Protein AF-A0A0K2U6B5-F1 (afdb_monomer_lite)

Structure (mmCIF, N/CA/C/O backbone):
data_AF-A0A0K2U6B5-F1
#
_entry.id   AF-A0A0K2U6B5-F1
#
loop_
_atom_site.group_PDB
_atom_site.id
_atom_site.type_symbol
_atom_site.label_atom_id
_atom_site.label_alt_id
_atom_site.label_comp_id
_atom_site.label_asym_id
_atom_site.label_entity_id
_atom_site.label_seq_id
_atom_site.pdbx_PDB_ins_code
_atom_site.Cartn_x
_atom_site.Cartn_y
_atom_site.Cartn_z
_atom_site.occupancy
_atom_site.B_iso_or_equiv
_atom_site.auth_seq_id
_atom_site.auth_comp_id
_atom_site.auth_asym_id
_atom_site.auth_atom_id
_atom_site.pdbx_PDB_model_num
ATOM 1 N N . MET A 1 1 ? -5.606 -2.313 -18.942 1.00 89.50 1 MET A N 1
ATOM 2 C CA . MET A 1 1 ? -5.674 -2.862 -17.572 1.00 89.50 1 MET A CA 1
ATOM 3 C C . MET A 1 1 ? -4.256 -3.186 -17.139 1.00 89.50 1 MET A C 1
ATOM 5 O O . MET A 1 1 ? -3.460 -3.509 -18.017 1.00 89.50 1 MET A O 1
ATOM 9 N N . PHE A 1 2 ? -3.941 -3.019 -15.857 1.00 96.88 2 PHE A N 1
ATOM 10 C CA . PHE A 1 2 ? -2.624 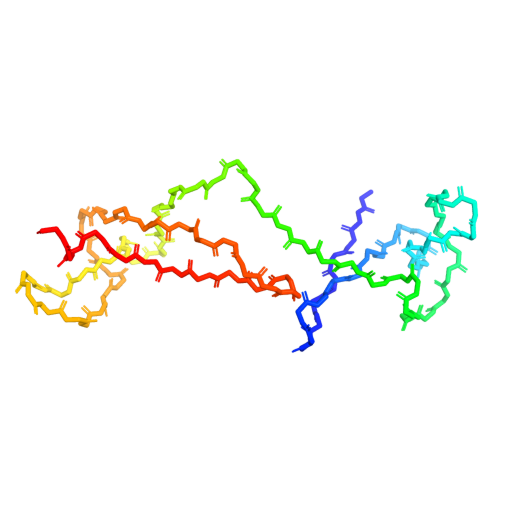-3.313 -15.296 1.00 96.88 2 PHE A CA 1
ATOM 11 C C . PHE A 1 2 ? -2.778 -4.348 -14.190 1.00 96.88 2 PHE A C 1
ATOM 13 O O . PHE A 1 2 ? -3.738 -4.254 -13.423 1.00 96.88 2 PHE A O 1
ATOM 20 N N . ASP A 1 3 ? -1.819 -5.259 -14.090 1.00 97.25 3 ASP A N 1
ATOM 21 C CA . ASP A 1 3 ? -1.659 -6.103 -12.912 1.00 97.25 3 ASP A CA 1
ATOM 22 C C . ASP A 1 3 ? -0.732 -5.394 -11.924 1.00 97.25 3 ASP A C 1
ATOM 24 O O . ASP A 1 3 ? 0.243 -4.748 -12.324 1.00 97.25 3 ASP A O 1
ATOM 28 N N . VAL A 1 4 ? -1.055 -5.488 -10.636 1.00 97.25 4 VAL A N 1
ATOM 29 C CA . VAL A 1 4 ? -0.238 -4.930 -9.555 1.00 97.25 4 VAL A CA 1
ATOM 30 C C . VAL A 1 4 ? 0.499 -6.067 -8.870 1.00 97.25 4 VAL A C 1
ATOM 32 O O . VAL A 1 4 ? -0.130 -6.992 -8.356 1.00 97.25 4 VAL A O 1
ATOM 35 N N . GLU A 1 5 ? 1.823 -5.969 -8.834 1.00 96.81 5 GLU A N 1
ATOM 36 C CA . GLU A 1 5 ? 2.692 -6.887 -8.106 1.00 96.81 5 GLU A CA 1
ATOM 37 C C . GLU A 1 5 ? 3.202 -6.213 -6.832 1.00 96.81 5 GLU A C 1
ATOM 39 O O . GLU A 1 5 ? 3.724 -5.099 -6.890 1.00 96.81 5 GLU A O 1
ATOM 44 N N . TRP A 1 6 ? 3.008 -6.870 -5.687 1.00 95.19 6 TRP A N 1
ATOM 45 C CA . TRP A 1 6 ? 3.396 -6.367 -4.369 1.00 95.19 6 TRP A CA 1
ATOM 46 C C . TRP A 1 6 ? 4.744 -6.943 -3.947 1.00 95.19 6 TRP A C 1
ATOM 48 O O . TRP A 1 6 ? 4.930 -8.159 -3.987 1.00 95.19 6 TRP A O 1
ATOM 58 N N . HIS A 1 7 ? 5.642 -6.082 -3.467 1.00 94.81 7 HIS A N 1
ATOM 59 C CA . HIS A 1 7 ? 6.993 -6.462 -3.053 1.00 94.81 7 HIS A CA 1
ATOM 60 C C . HIS A 1 7 ? 7.158 -6.445 -1.534 1.00 94.81 7 HIS A C 1
ATOM 62 O O . HIS A 1 7 ? 6.470 -5.723 -0.811 1.00 94.81 7 HIS A O 1
ATOM 68 N N . THR A 1 8 ? 8.123 -7.215 -1.028 1.00 92.19 8 THR A N 1
ATOM 69 C CA . THR A 1 8 ? 8.423 -7.289 0.415 1.00 92.19 8 THR A CA 1
ATOM 70 C C . THR A 1 8 ? 9.055 -6.012 0.974 1.00 92.19 8 THR A C 1
ATOM 72 O O . THR A 1 8 ? 9.100 -5.835 2.187 1.00 92.19 8 THR A O 1
ATOM 75 N N . ASP A 1 9 ? 9.563 -5.130 0.109 1.00 92.12 9 ASP A N 1
ATOM 76 C CA . ASP A 1 9 ? 10.212 -3.861 0.466 1.00 92.12 9 ASP A CA 1
ATOM 77 C C . ASP A 1 9 ? 9.237 -2.666 0.539 1.00 92.12 9 ASP A C 1
ATOM 79 O O . ASP A 1 9 ? 9.669 -1.527 0.724 1.00 92.12 9 ASP A O 1
ATOM 83 N N . GLY A 1 10 ? 7.929 -2.920 0.410 1.00 91.69 10 GLY A N 1
ATOM 84 C CA . GLY A 1 10 ? 6.879 -1.896 0.444 1.00 91.69 10 GLY A CA 1
ATOM 85 C C . GLY A 1 10 ? 6.632 -1.202 -0.898 1.00 91.69 10 GLY A C 1
ATOM 86 O O . GLY A 1 10 ? 5.762 -0.331 -0.988 1.00 91.69 10 GLY A O 1
ATOM 87 N N . THR A 1 11 ? 7.364 -1.579 -1.949 1.00 96.50 11 THR A N 1
ATOM 88 C CA . THR A 1 11 ? 7.096 -1.112 -3.311 1.00 96.50 11 THR A CA 1
ATOM 89 C C . THR A 1 11 ? 6.057 -1.983 -4.021 1.00 96.50 11 THR A C 1
ATOM 91 O O . THR A 1 11 ? 5.736 -3.097 -3.605 1.00 96.50 11 THR A O 1
ATOM 94 N N . ILE A 1 12 ? 5.521 -1.461 -5.120 1.00 97.44 12 ILE A N 1
ATOM 95 C CA . ILE A 1 12 ? 4.711 -2.196 -6.087 1.00 97.44 12 ILE A CA 1
ATOM 96 C C . ILE A 1 12 ? 5.262 -1.998 -7.497 1.00 97.44 12 ILE A C 1
ATOM 98 O O . ILE A 1 12 ? 5.933 -1.000 -7.774 1.00 97.44 12 ILE A O 1
ATOM 102 N N . SER A 1 13 ? 4.907 -2.900 -8.405 1.00 98.06 13 SER A N 1
ATOM 103 C CA . SER A 1 13 ? 5.143 -2.748 -9.842 1.00 98.06 13 SER A CA 1
ATOM 104 C C . SER A 1 13 ? 3.850 -2.917 -10.626 1.00 98.06 13 SER A C 1
ATOM 106 O O . SER A 1 13 ? 2.962 -3.673 -10.236 1.00 98.06 13 SER A O 1
ATOM 108 N N . PHE A 1 14 ? 3.746 -2.204 -11.747 1.00 98.12 14 PHE A N 1
ATOM 109 C CA . PHE A 1 14 ? 2.602 -2.297 -12.651 1.00 98.12 14 PHE A CA 1
ATOM 110 C C . PHE A 1 14 ? 3.004 -3.060 -13.905 1.00 98.12 14 PHE A C 1
ATOM 112 O O . PHE A 1 14 ? 3.862 -2.590 -14.656 1.00 98.12 14 PHE A O 1
ATOM 119 N N . LYS A 1 15 ? 2.360 -4.198 -14.165 1.00 97.94 15 LYS A N 1
ATOM 120 C CA . LYS A 1 15 ? 2.509 -4.940 -15.417 1.00 97.94 15 LYS A CA 1
ATOM 121 C C . LYS A 1 15 ? 1.401 -4.540 -16.378 1.00 97.94 15 LYS A C 1
ATOM 123 O O . LYS A 1 15 ? 0.219 -4.634 -16.057 1.00 97.94 15 LYS A O 1
ATOM 128 N N . ALA A 1 16 ? 1.775 -4.038 -17.546 1.00 97.62 16 ALA A N 1
ATOM 129 C CA . ALA A 1 16 ? 0.829 -3.666 -18.584 1.00 97.62 16 ALA A CA 1
ATOM 130 C C . ALA A 1 16 ? 0.364 -4.897 -19.376 1.00 97.62 16 ALA A C 1
ATOM 132 O O . ALA A 1 16 ? 0.982 -5.960 -19.363 1.00 97.62 16 ALA A O 1
ATOM 133 N N . ASN A 1 17 ? -0.716 -4.731 -20.138 1.00 97.00 17 ASN A N 1
ATOM 134 C CA . ASN A 1 17 ? -1.287 -5.784 -20.984 1.00 97.00 17 ASN A CA 1
ATOM 135 C C . ASN A 1 17 ? -0.346 -6.287 -22.096 1.00 97.00 17 ASN A C 1
ATOM 137 O O . ASN A 1 17 ? -0.593 -7.345 -22.664 1.00 97.00 17 ASN A O 1
ATOM 141 N N . ASN A 1 18 ? 0.716 -5.544 -22.415 1.00 96.19 18 ASN A N 1
ATOM 142 C CA . ASN A 1 18 ? 1.770 -5.976 -23.334 1.00 96.19 18 ASN A CA 1
ATOM 143 C C . ASN A 1 18 ? 2.810 -6.899 -22.664 1.00 96.19 18 ASN A C 1
ATOM 145 O O . ASN A 1 18 ? 3.819 -7.230 -23.284 1.00 96.19 18 ASN A O 1
ATOM 149 N N . GLY A 1 19 ? 2.591 -7.280 -21.402 1.00 96.44 19 GLY A N 1
ATOM 150 C CA . GLY A 1 19 ? 3.471 -8.147 -20.624 1.00 96.44 19 GLY A CA 1
ATOM 151 C C . GLY A 1 19 ? 4.686 -7.447 -20.014 1.00 96.44 19 GLY A C 1
ATOM 152 O O . GLY A 1 19 ? 5.432 -8.104 -19.296 1.00 96.44 19 GLY A O 1
ATOM 153 N N . LYS A 1 20 ? 4.879 -6.145 -20.262 1.00 97.56 20 LYS A N 1
ATOM 154 C CA . LYS A 1 20 ? 6.017 -5.359 -19.767 1.00 97.56 20 LYS A CA 1
ATOM 155 C C . LYS A 1 20 ? 5.653 -4.583 -18.502 1.00 97.56 20 LYS A C 1
ATOM 157 O O . LYS A 1 20 ? 4.503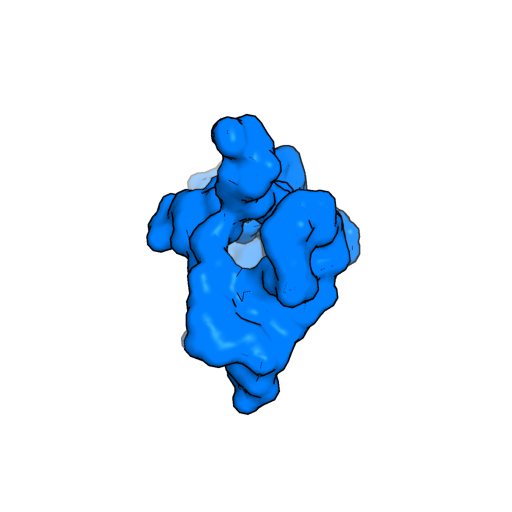 -4.177 -18.321 1.00 97.56 20 LYS A O 1
ATOM 162 N N . TYR A 1 21 ? 6.643 -4.305 -17.665 1.00 98.19 21 TYR A N 1
ATOM 163 C CA . TYR A 1 21 ? 6.500 -3.425 -16.511 1.00 98.19 21 TYR A CA 1
ATOM 164 C C . TYR A 1 21 ? 6.583 -1.952 -16.912 1.00 98.19 21 TYR A C 1
ATOM 166 O O . TYR A 1 21 ? 7.314 -1.568 -17.831 1.00 98.19 21 TYR A O 1
ATOM 174 N N . VAL A 1 22 ? 5.804 -1.122 -16.217 1.00 97.94 22 VAL A N 1
ATOM 175 C CA . VAL A 1 22 ? 5.811 0.334 -16.374 1.00 97.94 22 VAL A CA 1
ATOM 176 C C . VAL A 1 22 ? 7.007 0.905 -15.620 1.00 97.94 22 VAL A C 1
ATOM 178 O O . VAL A 1 22 ? 6.997 0.947 -14.393 1.00 97.94 22 VAL A O 1
ATOM 181 N N . GLY A 1 23 ? 8.017 1.375 -16.343 1.00 97.00 23 GLY A N 1
ATOM 182 C CA . GLY A 1 23 ? 9.186 2.053 -15.787 1.00 97.00 23 GLY A CA 1
ATOM 183 C C . GLY A 1 23 ? 9.137 3.573 -15.953 1.00 97.00 23 GLY A C 1
ATOM 184 O O . GLY A 1 23 ? 8.476 4.103 -16.852 1.00 97.00 23 GLY A O 1
ATOM 185 N N . ILE A 1 24 ? 9.891 4.276 -15.110 1.00 96.62 24 ILE A N 1
ATOM 186 C CA . ILE A 1 24 ? 10.157 5.712 -15.205 1.00 96.62 24 ILE A CA 1
ATOM 187 C C . ILE A 1 24 ? 11.423 5.922 -16.048 1.00 96.62 24 ILE A C 1
ATOM 189 O O . ILE A 1 24 ? 12.506 5.419 -15.734 1.00 96.62 24 ILE A O 1
ATOM 193 N N . LYS A 1 25 ? 11.315 6.694 -17.134 1.00 94.81 25 LYS A N 1
ATOM 194 C CA . LYS A 1 25 ? 12.481 7.165 -17.901 1.00 94.81 25 LYS A CA 1
ATOM 195 C C . LYS A 1 25 ? 13.174 8.309 -17.161 1.00 94.81 25 LYS A C 1
ATOM 197 O O . LYS A 1 25 ? 12.544 9.027 -16.396 1.00 94.81 25 LYS A O 1
ATOM 202 N N . LYS A 1 26 ? 14.443 8.593 -17.485 1.00 94.44 26 LYS A N 1
ATOM 203 C CA . LYS A 1 26 ? 15.171 9.767 -16.943 1.00 94.44 26 LYS A CA 1
ATOM 204 C C . LYS A 1 26 ? 14.435 11.101 -17.151 1.00 94.44 26 LYS A C 1
ATOM 206 O O . LYS A 1 26 ? 14.636 12.036 -16.392 1.00 94.44 26 LYS A O 1
ATOM 211 N N . SER A 1 27 ? 13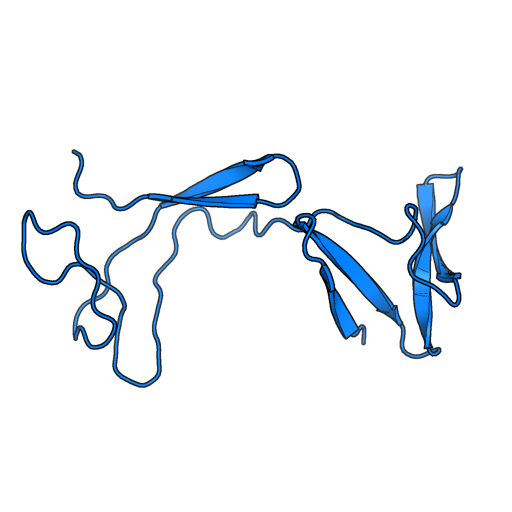.571 11.177 -18.164 1.00 95.50 27 SER A N 1
ATOM 212 C CA . SER A 1 27 ? 12.701 12.323 -18.447 1.00 95.50 27 SER A CA 1
ATOM 213 C C . SER A 1 27 ? 11.440 12.404 -17.571 1.00 95.50 27 SER A C 1
ATOM 215 O O . SER A 1 27 ? 10.593 13.253 -17.830 1.00 95.50 27 SER A O 1
ATOM 217 N N . GLY A 1 28 ? 11.237 11.487 -16.623 1.00 95.62 28 GLY A N 1
ATOM 218 C CA . GLY A 1 28 ? 10.033 11.386 -15.788 1.00 95.62 28 GLY A CA 1
ATOM 219 C C . GLY A 1 28 ? 8.823 10.734 -16.467 1.00 95.62 28 GLY A C 1
ATOM 220 O O . GLY A 1 28 ? 7.804 10.510 -15.822 1.00 95.62 28 GLY A O 1
ATOM 221 N N . HIS A 1 29 ? 8.912 10.403 -17.757 1.00 97.00 29 HIS A N 1
ATOM 222 C CA . HIS A 1 29 ? 7.817 9.755 -18.478 1.00 97.00 29 HIS A CA 1
ATOM 223 C C . HIS A 1 29 ? 7.676 8.289 -18.061 1.00 97.00 29 HIS A C 1
ATOM 225 O O . HIS A 1 29 ? 8.679 7.584 -17.924 1.00 97.00 29 HIS A O 1
ATOM 231 N N . LEU A 1 30 ? 6.432 7.828 -17.950 1.00 97.25 30 LEU A N 1
ATOM 232 C CA . LEU A 1 30 ? 6.104 6.427 -17.707 1.00 97.25 30 LEU A CA 1
ATOM 233 C C . LEU A 1 30 ? 6.027 5.664 -19.027 1.00 97.25 30 LEU A C 1
ATOM 235 O O . LEU A 1 30 ? 5.441 6.149 -19.999 1.00 97.25 30 LEU A O 1
ATOM 239 N N . PHE A 1 31 ? 6.615 4.473 -19.077 1.00 96.50 31 PHE A N 1
ATOM 240 C CA . PHE A 1 31 ? 6.605 3.655 -20.284 1.00 96.50 31 PHE A CA 1
ATOM 241 C C . PHE A 1 31 ? 6.641 2.161 -19.955 1.00 96.50 31 PHE A C 1
ATOM 243 O O . PHE A 1 31 ? 7.405 1.732 -19.100 1.00 96.50 31 PHE A O 1
ATOM 250 N N . ALA A 1 32 ? 5.814 1.367 -20.636 1.00 97.06 32 ALA A N 1
ATOM 251 C CA . ALA A 1 32 ? 5.707 -0.076 -20.418 1.00 97.06 32 ALA A CA 1
ATOM 252 C C . ALA A 1 32 ? 6.644 -0.849 -21.356 1.00 97.06 32 ALA A C 1
ATOM 254 O O . ALA A 1 32 ? 6.206 -1.366 -22.387 1.00 97.06 32 ALA A O 1
ATOM 255 N N . ASN A 1 33 ? 7.938 -0.878 -21.038 1.00 94.88 33 ASN A N 1
ATOM 256 C CA . ASN A 1 33 ? 8.962 -1.506 -21.880 1.00 94.88 33 ASN A CA 1
ATOM 257 C C . ASN A 1 33 ? 9.963 -2.397 -21.144 1.00 94.88 33 ASN A C 1
ATOM 259 O O . ASN A 1 33 ? 10.813 -2.973 -21.819 1.00 94.88 33 ASN A O 1
ATOM 263 N N . THR A 1 34 ? 9.887 -2.510 -19.820 1.00 92.50 34 THR A N 1
ATOM 264 C CA . THR A 1 34 ? 10.823 -3.341 -19.055 1.00 92.50 34 THR A CA 1
ATOM 265 C C . THR A 1 34 ? 10.306 -4.777 -18.982 1.00 92.50 34 THR A C 1
ATOM 267 O O . THR A 1 34 ? 9.126 -5.000 -18.722 1.00 92.50 34 THR A O 1
ATOM 270 N N . ASP A 1 35 ? 11.168 -5.756 -19.242 1.00 93.56 35 ASP A N 1
ATOM 271 C CA . ASP A 1 35 ? 10.831 -7.183 -19.134 1.00 93.56 35 ASP A CA 1
ATOM 272 C C . ASP A 1 35 ? 10.873 -7.699 -17.692 1.00 93.56 35 ASP A C 1
ATOM 274 O O . ASP A 1 35 ? 10.135 -8.613 -17.329 1.00 93.56 35 ASP A O 1
ATOM 278 N N . GLU A 1 36 ? 11.700 -7.069 -16.864 1.00 94.19 36 GLU A N 1
ATOM 279 C CA . GLU A 1 36 ? 11.929 -7.428 -15.470 1.00 94.19 36 GLU A CA 1
ATOM 280 C C . GLU A 1 36 ? 11.565 -6.270 -14.532 1.00 94.19 36 GLU A C 1
ATOM 282 O O . GLU A 1 36 ? 11.326 -5.135 -14.954 1.00 94.19 36 GLU A O 1
ATOM 287 N N . ILE A 1 37 ? 11.497 -6.560 -13.234 1.00 95.19 37 ILE A N 1
ATOM 288 C CA . ILE A 1 37 ? 11.209 -5.557 -12.209 1.00 95.19 37 ILE A CA 1
ATOM 289 C C . ILE A 1 37 ? 12.521 -4.904 -11.791 1.00 95.19 37 ILE A C 1
ATOM 291 O O . ILE A 1 37 ? 13.214 -5.348 -10.878 1.00 95.19 37 ILE A O 1
ATOM 295 N N . GLU A 1 38 ? 12.859 -3.836 -12.501 1.00 92.69 38 GLU A N 1
ATOM 296 C CA . GLU A 1 38 ? 13.983 -2.963 -12.182 1.00 92.69 38 GLU A CA 1
ATOM 297 C C . GLU A 1 38 ? 13.576 -1.867 -11.184 1.00 92.69 38 GLU A C 1
ATOM 299 O O . GLU A 1 38 ? 12.395 -1.571 -10.992 1.00 92.69 38 GLU A O 1
ATOM 304 N N . GLU A 1 39 ? 14.562 -1.204 -10.576 1.00 95.19 39 GLU A N 1
ATOM 305 C CA . GLU A 1 39 ? 14.333 -0.137 -9.588 1.00 95.19 39 GLU A CA 1
ATOM 306 C C . GLU A 1 39 ? 13.478 1.015 -10.144 1.00 95.19 39 GLU A C 1
ATOM 308 O O . GLU A 1 39 ? 12.631 1.570 -9.452 1.00 95.19 39 GLU A O 1
ATOM 313 N N . ASN A 1 40 ? 13.634 1.351 -11.428 1.00 95.56 40 ASN A N 1
ATOM 314 C CA . ASN A 1 40 ? 12.834 2.394 -12.076 1.00 95.56 40 ASN A CA 1
ATOM 315 C C . ASN A 1 40 ? 11.383 1.970 -12.370 1.00 95.56 40 ASN A C 1
ATOM 317 O O . ASN A 1 40 ? 10.600 2.803 -12.824 1.00 95.56 40 ASN A O 1
ATOM 321 N N . ALA A 1 41 ? 11.034 0.700 -12.155 1.00 97.12 41 ALA A N 1
ATOM 322 C CA . ALA A 1 41 ? 9.690 0.142 -12.287 1.00 97.12 41 ALA A CA 1
ATOM 323 C C . ALA A 1 41 ? 9.070 -0.221 -10.923 1.00 97.12 41 ALA A C 1
ATOM 325 O O . ALA A 1 41 ? 8.025 -0.882 -10.865 1.00 97.12 41 ALA A O 1
ATOM 326 N N . LYS A 1 42 ? 9.695 0.222 -9.826 1.00 97.31 42 LYS A N 1
ATOM 327 C CA . LYS A 1 42 ? 9.173 0.131 -8.464 1.00 97.31 42 LYS A CA 1
ATOM 328 C C . LYS A 1 42 ? 8.583 1.463 -8.015 1.00 97.31 42 LYS A C 1
ATOM 330 O O . LYS A 1 42 ? 9.146 2.531 -8.246 1.00 97.31 42 LYS A O 1
ATOM 335 N N . TYR A 1 43 ? 7.443 1.394 -7.338 1.00 97.25 43 TYR A N 1
ATOM 336 C CA . TYR A 1 43 ? 6.688 2.559 -6.882 1.00 97.25 43 TYR A CA 1
ATOM 337 C C . TYR A 1 43 ? 6.236 2.378 -5.440 1.00 97.25 43 TYR A C 1
ATOM 339 O O . TYR A 1 43 ? 5.855 1.284 -5.043 1.00 97.25 43 TYR A O 1
ATOM 347 N N . PHE A 1 44 ? 6.176 3.462 -4.670 1.00 96.81 44 PHE A N 1
ATOM 348 C CA . PHE A 1 44 ? 5.445 3.454 -3.404 1.00 96.81 44 PHE A CA 1
ATOM 349 C C . PHE A 1 44 ? 3.985 3.831 -3.641 1.00 96.81 44 PHE A C 1
ATOM 351 O O . PHE A 1 44 ? 3.692 4.866 -4.243 1.00 96.81 44 PHE A O 1
ATOM 358 N N . PHE A 1 45 ? 3.073 3.004 -3.139 1.00 94.25 45 PHE A N 1
ATOM 359 C CA . PHE A 1 45 ? 1.636 3.213 -3.268 1.00 94.25 45 PHE A CA 1
ATOM 360 C C . PHE A 1 45 ? 1.037 3.755 -1.970 1.00 94.25 45 PHE A C 1
ATOM 362 O O . PHE A 1 45 ? 1.310 3.237 -0.892 1.00 94.25 45 PHE A O 1
ATOM 369 N N . TYR A 1 46 ? 0.186 4.780 -2.076 1.00 93.50 46 TYR A N 1
ATOM 370 C CA . TYR A 1 46 ? -0.528 5.348 -0.932 1.00 93.50 46 TYR A CA 1
ATOM 371 C C . TYR A 1 46 ? -1.990 5.621 -1.276 1.00 93.50 46 TYR A C 1
ATOM 373 O O . TYR A 1 46 ? -2.299 6.285 -2.267 1.00 93.50 46 TYR A O 1
ATOM 381 N N . LEU A 1 47 ? -2.893 5.178 -0.403 1.00 92.56 47 LEU A N 1
ATOM 382 C CA . LEU A 1 47 ? -4.322 5.457 -0.509 1.00 92.56 47 LEU A CA 1
ATOM 383 C C . LEU A 1 47 ? -4.669 6.770 0.207 1.00 92.56 47 LEU A C 1
ATOM 385 O O . LEU A 1 47 ? -5.022 6.787 1.381 1.00 92.56 47 LEU A O 1
ATOM 389 N N . VAL A 1 48 ? -4.556 7.892 -0.504 1.00 93.25 48 VAL A N 1
ATOM 390 C CA . VAL A 1 48 ? -4.674 9.239 0.095 1.00 93.25 48 VAL A CA 1
ATOM 391 C C . VAL A 1 48 ? -6.106 9.656 0.440 1.00 93.25 48 VAL A C 1
ATOM 393 O O . VAL A 1 48 ? -6.325 10.491 1.310 1.00 93.25 48 VAL A O 1
ATOM 396 N N . ASN A 1 49 ? -7.102 9.072 -0.222 1.00 94.81 49 ASN A N 1
ATOM 397 C CA . ASN A 1 49 ? -8.518 9.404 -0.048 1.00 94.81 49 ASN A CA 1
ATOM 398 C C . ASN A 1 49 ? -9.219 8.520 1.002 1.00 94.81 49 ASN A C 1
ATOM 400 O O . ASN A 1 49 ? -10.447 8.384 0.979 1.00 94.81 49 ASN A O 1
ATOM 404 N N . ARG A 1 50 ? -8.450 7.881 1.890 1.00 94.62 50 ARG A N 1
ATOM 405 C CA . ARG A 1 50 ? -8.944 7.087 3.024 1.00 94.62 50 ARG A CA 1
ATOM 406 C C . ARG A 1 50 ? -8.144 7.381 4.301 1.00 94.62 50 ARG A C 1
ATOM 408 O O . ARG A 1 50 ? -7.495 6.483 4.825 1.00 94.62 50 ARG A O 1
ATOM 415 N N . PRO A 1 51 ? -8.201 8.618 4.830 1.00 94.25 51 PRO A N 1
ATOM 416 C CA . PRO A 1 51 ? -7.579 8.942 6.120 1.00 94.25 51 PRO A CA 1
ATOM 417 C C . PRO A 1 51 ? -8.240 8.201 7.297 1.00 94.25 51 PRO A C 1
ATOM 419 O O . PRO A 1 51 ? -7.642 8.057 8.360 1.00 94.25 51 PRO A O 1
ATOM 422 N N . ILE A 1 52 ? -9.473 7.722 7.100 1.00 94.94 52 ILE A N 1
ATOM 423 C CA . ILE A 1 52 ? -10.214 6.874 8.031 1.00 94.94 52 ILE A CA 1
ATOM 424 C C . ILE A 1 52 ? -10.734 5.660 7.253 1.00 94.94 52 ILE A C 1
ATO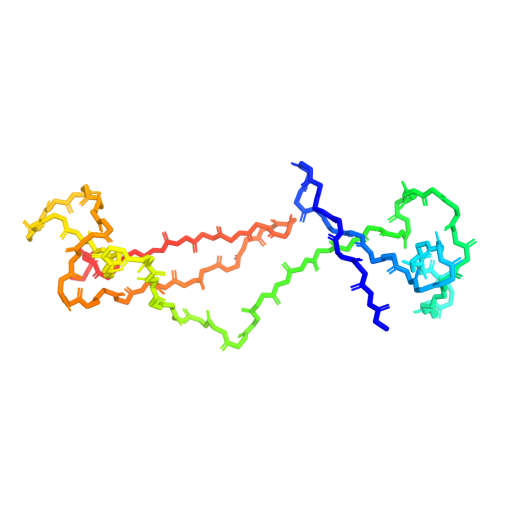M 426 O O . ILE A 1 52 ? -11.294 5.810 6.162 1.00 94.94 52 ILE A O 1
ATOM 430 N N . LEU A 1 53 ? -10.551 4.466 7.812 1.00 95.19 53 LEU A N 1
ATOM 431 C CA . LEU A 1 53 ? -11.038 3.200 7.276 1.00 95.19 53 LEU A CA 1
ATOM 432 C C . LEU A 1 53 ? -12.042 2.544 8.218 1.00 95.19 53 LEU A C 1
ATOM 434 O O . LEU A 1 53 ? -11.933 2.621 9.437 1.00 95.19 53 LEU A O 1
ATOM 438 N N . VAL A 1 54 ? -12.979 1.826 7.610 1.00 95.69 54 VAL A N 1
ATOM 439 C CA . VAL A 1 54 ? -13.766 0.776 8.252 1.00 95.69 54 VAL A CA 1
ATOM 440 C C . VAL A 1 54 ? -13.405 -0.521 7.541 1.00 95.69 54 VAL A C 1
ATOM 442 O O . VAL A 1 54 ? -13.489 -0.594 6.314 1.00 95.69 54 VAL A O 1
ATOM 445 N N . LEU A 1 55 ? -12.983 -1.532 8.298 1.00 96.19 55 LEU A N 1
ATOM 446 C CA . LEU A 1 55 ? -12.623 -2.839 7.754 1.00 96.19 55 LEU A CA 1
ATOM 447 C C . LEU A 1 55 ? -13.765 -3.829 7.993 1.00 96.19 55 LEU A C 1
ATOM 449 O O . LEU A 1 55 ? -14.309 -3.919 9.095 1.00 96.19 55 LEU A O 1
ATOM 453 N N . LYS A 1 56 ? -14.118 -4.584 6.953 1.00 97.00 56 LYS A N 1
ATOM 454 C CA . LYS A 1 56 ? -15.161 -5.610 6.979 1.00 97.00 56 LYS A CA 1
ATOM 455 C C . LYS A 1 56 ? -14.656 -6.849 6.247 1.00 97.00 56 LYS A C 1
ATOM 457 O O . LYS A 1 56 ? -14.113 -6.724 5.152 1.00 97.00 56 LYS A O 1
ATOM 462 N N . CYS A 1 57 ? -14.854 -8.022 6.835 1.00 96.44 57 CYS A N 1
ATOM 463 C CA . CYS A 1 57 ? -14.697 -9.303 6.157 1.00 96.44 57 CYS A CA 1
ATOM 464 C C . CYS A 1 57 ? -16.064 -9.985 6.001 1.00 96.44 57 CYS A C 1
ATOM 466 O O . CYS A 1 57 ? -17.114 -9.405 6.287 1.00 96.44 57 CYS A O 1
ATOM 468 N N . GLU A 1 58 ? -16.064 -11.226 5.527 1.00 98.06 58 GLU A N 1
ATOM 469 C CA . GLU A 1 58 ? -17.288 -12.006 5.336 1.00 98.06 58 GLU A CA 1
ATOM 470 C C . GLU A 1 58 ? -18.055 -12.246 6.653 1.00 98.06 58 GLU A C 1
ATOM 472 O O . GLU A 1 58 ? -19.281 -12.307 6.646 1.00 98.06 58 GLU A O 1
ATOM 477 N N . GLN A 1 59 ? -17.360 -12.303 7.794 1.00 97.75 59 GLN A N 1
ATOM 478 C CA . GLN A 1 59 ? -17.948 -12.596 9.107 1.00 97.75 59 GLN A CA 1
ATOM 479 C C . GLN A 1 59 ? -18.452 -11.352 9.859 1.00 97.75 59 GLN A C 1
ATOM 481 O O . GLN A 1 59 ? -19.105 -11.496 10.892 1.00 97.75 59 GLN A O 1
ATOM 486 N N . GLY A 1 60 ? -18.167 -10.140 9.374 1.00 97.69 60 GLY A N 1
ATOM 487 C CA . GLY A 1 60 ? -18.566 -8.896 10.030 1.00 97.69 60 GLY A CA 1
ATOM 488 C C . GLY A 1 60 ? -17.508 -7.801 9.950 1.00 97.69 60 GLY A C 1
ATOM 489 O O . GLY A 1 60 ? -16.613 -7.822 9.103 1.00 97.69 60 GLY A O 1
ATOM 490 N N . PHE A 1 61 ? -17.644 -6.799 10.815 1.00 97.88 61 PHE A N 1
ATOM 491 C CA . PHE A 1 61 ? -16.683 -5.709 10.927 1.00 97.88 61 PHE A CA 1
ATOM 492 C C . PHE A 1 61 ? -15.503 -6.078 11.825 1.00 97.88 61 PHE A C 1
ATOM 494 O O . PHE A 1 61 ? -15.623 -6.894 12.744 1.00 97.88 61 PHE A O 1
ATOM 501 N N . VAL A 1 62 ? -14.369 -5.428 11.568 1.00 96.06 62 VAL A N 1
ATOM 502 C CA . VAL A 1 62 ? -13.206 -5.448 12.456 1.00 96.06 62 VAL A CA 1
ATOM 503 C C . VAL A 1 62 ? -13.387 -4.394 13.542 1.00 96.06 62 VAL A C 1
ATOM 505 O O . VAL A 1 62 ? -13.676 -3.236 13.245 1.00 96.06 62 VAL A O 1
ATOM 508 N N . GLY A 1 63 ? -13.189 -4.790 14.795 1.00 94.12 63 GLY A N 1
ATOM 509 C CA . GLY A 1 63 ? -13.250 -3.888 15.940 1.00 94.12 63 GLY A CA 1
ATOM 510 C C . GLY A 1 63 ? -12.675 -4.511 17.205 1.00 94.12 63 GLY A C 1
ATOM 511 O O . GLY A 1 63 ? -12.289 -5.681 17.217 1.00 94.12 63 GLY A O 1
ATOM 512 N N . TYR A 1 64 ? -12.604 -3.732 18.283 1.00 92.12 64 TYR A N 1
ATOM 513 C CA . TYR A 1 64 ? -12.117 -4.231 19.567 1.00 92.12 64 TYR A CA 1
ATOM 514 C C . TYR A 1 64 ? -13.076 -5.270 20.163 1.00 92.12 64 TYR A C 1
ATOM 516 O O . TYR A 1 64 ? -14.302 -5.161 20.055 1.00 92.12 64 TYR A O 1
ATOM 524 N N . LYS A 1 65 ? -12.515 -6.288 20.826 1.00 91.88 65 LYS A N 1
ATOM 525 C CA . LYS A 1 65 ? -13.292 -7.341 21.496 1.00 91.88 65 LYS A CA 1
ATOM 526 C C . LYS A 1 65 ? -14.293 -6.741 22.488 1.00 91.88 65 LYS A C 1
ATOM 528 O O . LYS A 1 65 ? -15.480 -7.069 22.456 1.00 91.88 65 LYS A O 1
ATOM 533 N N . SER A 1 66 ? -13.801 -5.847 23.342 1.00 88.44 66 SER A N 1
ATOM 534 C CA . SER A 1 66 ? -14.551 -5.125 24.370 1.00 88.44 66 SER A CA 1
ATOM 535 C C . SER A 1 66 ? -13.886 -3.780 24.663 1.00 88.44 66 SER A C 1
ATOM 537 O O . SER A 1 66 ? -12.711 -3.589 24.346 1.00 88.44 66 SER A O 1
ATOM 539 N N . THR A 1 67 ? -14.605 -2.873 25.327 1.00 85.56 67 THR A N 1
ATOM 540 C CA . THR A 1 67 ? -14.056 -1.599 25.814 1.00 85.56 67 THR A CA 1
ATOM 541 C C . THR A 1 67 ? -12.780 -1.828 26.629 1.00 85.56 67 THR A C 1
ATOM 543 O O . THR A 1 67 ? -12.742 -2.709 27.488 1.00 85.56 67 THR A O 1
ATOM 546 N N . GLY A 1 68 ? -11.724 -1.067 26.330 1.00 83.69 68 GLY A N 1
ATOM 547 C CA . GLY A 1 68 ? -10.416 -1.174 26.990 1.00 83.69 68 GLY A CA 1
ATOM 548 C C . GLY A 1 68 ? -9.557 -2.372 26.563 1.00 83.69 68 GLY A C 1
ATOM 549 O O . GLY A 1 68 ? -8.429 -2.506 27.030 1.00 83.69 68 GLY A O 1
ATOM 550 N N . SER A 1 69 ? -10.044 -3.247 25.675 1.00 88.62 69 SER A N 1
ATOM 551 C CA . SER A 1 69 ? -9.231 -4.329 25.115 1.00 88.62 69 SER A CA 1
ATOM 552 C C . SER A 1 69 ? -8.429 -3.838 23.916 1.00 88.62 69 SER A C 1
ATOM 554 O O . SER A 1 69 ? -8.972 -3.183 23.037 1.00 88.62 69 SER A O 1
ATOM 556 N N . THR A 1 70 ? -7.164 -4.239 23.816 1.00 89.00 70 THR A N 1
ATOM 557 C CA . THR A 1 70 ? -6.346 -4.050 22.606 1.00 89.00 70 THR A CA 1
ATOM 558 C C . THR A 1 70 ? -6.527 -5.177 21.585 1.00 89.00 70 THR A C 1
ATOM 560 O O . THR A 1 70 ? -5.965 -5.123 20.493 1.00 89.00 70 THR A O 1
ATOM 563 N N . LYS A 1 71 ? -7.311 -6.213 21.918 1.00 92.69 71 LYS A N 1
ATOM 564 C CA . LYS A 1 71 ? -7.566 -7.350 21.031 1.00 92.69 71 LYS A CA 1
ATOM 565 C C . LYS A 1 71 ? -8.625 -6.985 19.990 1.00 92.69 71 LYS A C 1
ATOM 567 O O . LYS A 1 71 ? -9.721 -6.565 20.358 1.00 92.69 71 LYS A O 1
ATOM 572 N N . LEU A 1 72 ? -8.317 -7.223 18.716 1.00 93.31 72 LEU A N 1
ATOM 573 C CA . LEU A 1 72 ? -9.256 -7.086 17.602 1.00 93.31 72 LEU A CA 1
ATOM 574 C C . LEU A 1 72 ? -9.979 -8.408 17.305 1.00 93.31 72 LEU A C 1
ATOM 576 O O . LEU A 1 72 ? -9.401 -9.491 17.416 1.00 93.31 72 LEU A O 1
ATOM 580 N N . GLU A 1 73 ? -11.237 -8.299 16.897 1.00 95.88 73 GLU A N 1
ATOM 581 C CA . GLU A 1 73 ? -12.086 -9.371 16.374 1.00 95.88 73 GLU A CA 1
ATOM 582 C C . GLU A 1 73 ? -12.698 -8.912 15.039 1.00 95.88 73 GLU A C 1
ATOM 584 O O . GLU A 1 73 ? -12.895 -7.716 14.835 1.00 95.88 73 GLU A O 1
ATOM 589 N N . CYS A 1 74 ? -12.985 -9.840 14.120 1.00 97.12 74 CYS A N 1
ATOM 590 C CA . CYS A 1 74 ? -13.472 -9.545 12.760 1.00 97.12 74 CYS A CA 1
ATOM 591 C C . CYS A 1 74 ? -14.920 -9.994 12.494 1.00 97.12 74 CYS A C 1
ATOM 593 O O . CYS A 1 74 ? -15.367 -10.048 11.354 1.00 97.12 74 CYS A O 1
ATOM 595 N N . ASN A 1 75 ? -15.666 -10.319 13.545 1.00 97.50 75 ASN A N 1
ATOM 596 C CA . ASN A 1 75 ? -17.055 -10.775 13.484 1.00 97.50 75 ASN A CA 1
ATOM 597 C C . ASN A 1 75 ? -18.010 -9.829 14.232 1.00 97.50 75 ASN A C 1
ATOM 599 O O . ASN A 1 75 ? -19.033 -10.252 14.773 1.00 97.50 75 ASN A O 1
ATOM 603 N N . LYS A 1 76 ? -17.657 -8.541 14.326 1.00 96.50 76 LYS A N 1
ATOM 604 C CA . LYS A 1 76 ? -18.454 -7.546 15.051 1.00 96.50 76 LYS A CA 1
ATOM 605 C C . LYS A 1 76 ? -19.652 -7.106 14.207 1.00 96.50 76 LYS A C 1
ATOM 607 O O . LYS A 1 76 ? -19.543 -6.937 12.993 1.00 96.50 76 LYS A O 1
ATOM 612 N N . ALA A 1 77 ? -20.787 -6.869 14.866 1.00 96.06 77 ALA A N 1
ATOM 613 C CA . ALA A 1 77 ? -21.977 -6.305 14.225 1.00 96.06 77 ALA A CA 1
ATOM 614 C C . ALA A 1 77 ? -21.833 -4.800 13.924 1.00 96.06 77 ALA A C 1
ATOM 616 O O . ALA A 1 77 ? -22.347 -4.325 12.916 1.00 96.06 77 ALA A O 1
ATOM 617 N N . ASN A 1 78 ? -21.106 -4.071 14.778 1.00 93.75 78 ASN A N 1
ATOM 618 C CA . ASN A 1 78 ? -20.810 -2.647 14.613 1.00 93.75 78 ASN A CA 1
ATOM 619 C C . ASN A 1 78 ? -19.369 -2.457 14.138 1.00 93.75 78 ASN A C 1
ATOM 621 O O . ASN A 1 78 ? -18.490 -3.237 14.511 1.00 93.75 78 ASN A O 1
ATOM 625 N N . TYR A 1 79 ? -19.137 -1.417 13.340 1.00 92.44 79 TYR A N 1
ATOM 626 C CA . TYR A 1 79 ? -17.804 -1.058 12.875 1.00 92.44 79 TYR A CA 1
ATOM 627 C C . TYR A 1 79 ? -17.048 -0.198 13.883 1.00 92.44 79 TYR A C 1
ATOM 629 O O . TYR A 1 79 ? -17.642 0.593 14.610 1.00 92.44 79 TYR A O 1
ATOM 637 N N . GLU A 1 80 ? -15.724 -0.300 13.834 1.00 91.25 80 GLU A N 1
ATOM 638 C CA . GLU A 1 80 ? -14.811 0.684 14.405 1.00 91.25 80 GLU A CA 1
ATOM 639 C C . GLU A 1 80 ? -14.164 1.492 13.281 1.00 91.25 80 GLU A C 1
ATOM 641 O O . GLU A 1 80 ? -13.914 0.985 12.182 1.00 91.25 80 GLU A O 1
ATOM 646 N N . THR A 1 81 ? -13.881 2.762 13.555 1.00 92.81 81 THR A N 1
ATOM 647 C CA . THR A 1 81 ? -13.122 3.615 12.639 1.00 92.81 81 THR A CA 1
ATOM 648 C C . THR A 1 81 ? -11.639 3.553 12.973 1.00 92.81 81 THR A C 1
ATOM 650 O O . THR A 1 81 ? -11.236 3.758 14.118 1.00 92.81 81 THR A O 1
ATOM 653 N N . ILE A 1 82 ? -10.826 3.311 11.954 1.00 93.81 82 ILE A N 1
ATOM 654 C CA . ILE A 1 82 ? -9.373 3.200 12.045 1.00 93.81 82 ILE A CA 1
ATOM 655 C C . ILE A 1 82 ? -8.764 4.407 11.345 1.00 93.81 82 ILE A C 1
ATOM 657 O O . ILE A 1 82 ? -9.038 4.641 10.170 1.00 93.81 82 ILE A O 1
ATOM 661 N N . VAL A 1 83 ? -7.927 5.162 12.049 1.00 94.62 83 VAL A N 1
ATOM 662 C CA . VAL A 1 83 ? -7.136 6.237 11.446 1.00 94.62 83 VAL A CA 1
ATOM 663 C C . VAL A 1 83 ? -5.968 5.618 10.689 1.00 94.62 83 VAL A C 1
ATOM 665 O O . VAL A 1 83 ? -5.285 4.723 11.194 1.00 94.62 83 VAL A O 1
ATOM 668 N N . VAL A 1 84 ? -5.756 6.095 9.467 1.00 95.12 84 VAL A N 1
ATOM 669 C CA . VAL A 1 84 ? -4.698 5.639 8.570 1.00 95.12 84 VAL A CA 1
ATOM 670 C C . VAL A 1 84 ? -3.607 6.695 8.515 1.00 95.12 84 VAL A C 1
ATOM 672 O O . VAL A 1 84 ? -3.819 7.794 8.002 1.00 95.12 84 VAL A O 1
ATOM 675 N N . GLU A 1 85 ? -2.428 6.354 9.020 1.00 94.19 85 GLU A N 1
ATOM 676 C CA . GLU A 1 85 ? -1.265 7.238 9.020 1.00 94.19 85 GLU A CA 1
ATOM 677 C C . GLU A 1 85 ? -0.244 6.748 7.987 1.00 94.19 85 GLU A C 1
ATOM 679 O O . GLU A 1 85 ? 0.185 5.591 7.996 1.00 94.19 85 GLU A O 1
ATOM 684 N N . ARG A 1 86 ? 0.143 7.634 7.064 1.00 92.69 86 ARG A N 1
ATOM 685 C CA . ARG A 1 86 ? 1.202 7.355 6.090 1.00 92.69 86 ARG A CA 1
ATOM 686 C C . ARG A 1 86 ? 2.553 7.259 6.803 1.00 92.69 86 ARG A C 1
ATOM 688 O O . ARG A 1 86 ? 2.889 8.132 7.597 1.00 92.69 86 ARG A O 1
ATOM 695 N N . SER A 1 87 ? 3.336 6.247 6.447 1.00 92.00 87 SER A N 1
ATOM 696 C CA . SER A 1 87 ? 4.716 6.065 6.893 1.00 92.00 87 SER A CA 1
ATOM 697 C C . SER A 1 87 ? 5.680 6.145 5.700 1.00 92.00 87 SER A C 1
ATOM 699 O O . SER A 1 87 ? 5.299 6.490 4.573 1.00 92.00 87 SER A O 1
ATOM 701 N N . GLU A 1 88 ? 6.956 5.886 5.957 1.00 93.31 88 GLU A N 1
ATOM 702 C CA . GLU A 1 88 ? 7.994 5.824 4.936 1.00 93.31 88 GLU A CA 1
ATOM 703 C C . GLU A 1 88 ? 7.840 4.581 4.049 1.00 93.31 88 GLU A C 1
ATOM 705 O O . GLU A 1 88 ? 7.244 3.577 4.435 1.00 93.31 88 GLU A O 1
ATOM 710 N N . LYS A 1 89 ? 8.416 4.641 2.843 1.00 92.88 89 LYS A N 1
ATOM 711 C CA . LYS A 1 89 ? 8.571 3.491 1.935 1.00 92.88 89 LYS A CA 1
ATOM 712 C C . LYS A 1 89 ? 7.287 2.686 1.662 1.00 92.88 89 LYS A C 1
ATOM 714 O O . LYS A 1 89 ? 7.304 1.463 1.637 1.00 92.88 89 LYS A O 1
ATOM 719 N N . GLY A 1 90 ? 6.164 3.369 1.446 1.00 89.81 90 GLY A N 1
ATOM 720 C CA . GLY A 1 90 ? 4.891 2.727 1.089 1.00 89.81 90 GLY A CA 1
ATOM 721 C C . GLY A 1 90 ? 4.161 2.096 2.275 1.00 89.81 90 GLY A C 1
ATOM 722 O O . GLY A 1 90 ? 3.064 1.572 2.104 1.00 89.81 90 GLY A O 1
ATOM 723 N N . LEU A 1 91 ? 4.734 2.168 3.481 1.00 91.81 91 LEU A N 1
ATOM 724 C CA . LEU A 1 91 ? 4.119 1.631 4.686 1.00 91.81 91 LEU A CA 1
ATOM 725 C C . LEU A 1 91 ? 2.993 2.534 5.194 1.00 91.81 91 LEU A C 1
ATOM 727 O O . LEU A 1 91 ? 2.958 3.751 4.976 1.00 91.81 91 LEU A O 1
ATOM 731 N N . VAL A 1 92 ? 2.071 1.908 5.918 1.00 92.75 92 VAL A N 1
ATOM 732 C CA . VAL A 1 92 ? 0.889 2.543 6.492 1.00 92.75 92 VAL A CA 1
ATOM 733 C C . VAL A 1 92 ? 0.670 1.995 7.897 1.00 92.75 92 VAL A C 1
ATOM 735 O O . VAL A 1 92 ? 0.754 0.788 8.116 1.00 92.75 92 VAL A O 1
ATOM 738 N N . HIS A 1 93 ? 0.376 2.876 8.848 1.00 94.19 93 HIS A N 1
ATOM 739 C CA . HIS A 1 93 ? 0.030 2.506 10.215 1.00 94.19 93 HIS A CA 1
ATOM 740 C C . HIS A 1 93 ? -1.470 2.660 10.446 1.00 94.19 93 HIS A C 1
ATOM 742 O O . HIS A 1 93 ? -2.090 3.626 9.995 1.00 94.19 93 HIS A O 1
ATOM 748 N N . PHE A 1 94 ? -2.049 1.703 11.168 1.00 94.25 94 PHE A N 1
ATOM 749 C CA . PHE A 1 94 ? -3.446 1.728 11.585 1.00 94.25 94 PHE A CA 1
ATOM 750 C C . PHE A 1 94 ? -3.524 2.070 13.067 1.00 94.25 94 PHE A C 1
ATOM 752 O O . PHE A 1 94 ? -2.927 1.390 13.902 1.00 94.25 94 PHE A O 1
ATOM 759 N N . LYS A 1 95 ? -4.283 3.114 13.390 1.00 91.25 95 LYS A N 1
ATOM 760 C CA . LYS A 1 95 ? -4.456 3.611 14.753 1.00 91.25 95 LYS A CA 1
ATOM 761 C C . LYS A 1 95 ? -5.933 3.591 15.127 1.00 91.25 95 LYS A C 1
ATOM 763 O O . LYS A 1 95 ? -6.760 4.196 14.448 1.00 91.25 95 LYS A O 1
ATOM 768 N N . GLY A 1 96 ? -6.270 2.878 16.198 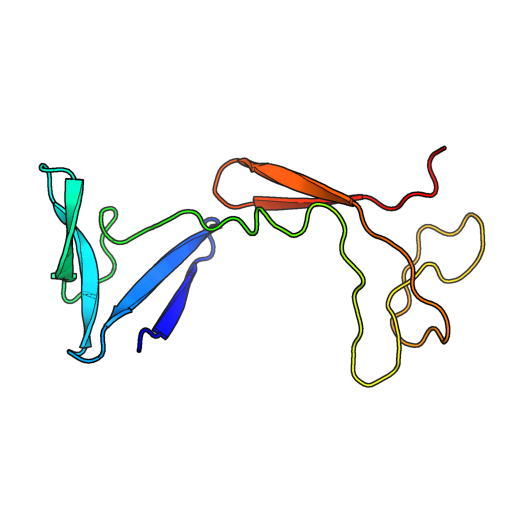1.00 84.69 96 GLY A N 1
ATOM 769 C CA . GLY A 1 96 ? -7.623 2.904 16.752 1.00 84.69 96 GLY A CA 1
ATOM 770 C C . GLY A 1 96 ? -7.892 4.184 17.542 1.00 84.69 96 GLY A C 1
ATOM 771 O O . GLY A 1 96 ? -6.966 4.824 18.042 1.00 84.69 96 GLY A O 1
ATOM 772 N N . LEU A 1 97 ? -9.169 4.551 17.664 1.00 72.00 97 LEU A N 1
ATOM 773 C CA . LEU A 1 97 ? -9.598 5.763 18.373 1.00 72.00 97 LEU A CA 1
ATOM 774 C C . LEU A 1 97 ? -9.574 5.647 19.905 1.00 72.00 97 LEU A C 1
ATOM 776 O O . LEU A 1 97 ? -9.760 6.649 20.583 1.00 72.00 97 LEU A O 1
ATOM 780 N N . SER A 1 98 ? -9.323 4.464 20.470 1.00 61.94 98 SER A N 1
ATOM 781 C CA . SER A 1 98 ? -9.456 4.182 21.908 1.00 61.94 98 SER A CA 1
ATOM 782 C C . SER A 1 98 ? -8.370 4.801 22.813 1.00 61.94 98 SER A C 1
ATOM 784 O O . SER A 1 98 ? -8.175 4.316 23.921 1.00 61.94 98 SER A O 1
ATOM 786 N N . ASN A 1 99 ? -7.665 5.840 22.350 1.00 46.16 99 ASN A N 1
ATOM 787 C CA . ASN A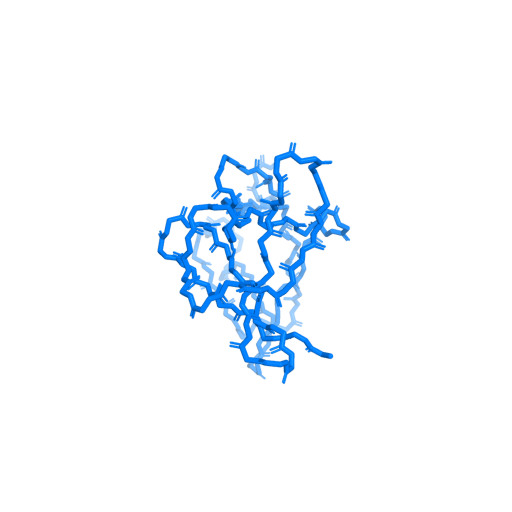 1 99 ? -6.653 6.599 23.102 1.00 46.16 99 ASN A CA 1
ATOM 788 C C . ASN A 1 99 ? -6.978 8.110 23.179 1.00 46.16 99 ASN A C 1
ATOM 790 O O . ASN A 1 99 ? -6.060 8.928 23.267 1.00 46.16 99 ASN A O 1
ATOM 794 N N . LEU A 1 100 ? -8.262 8.478 23.109 1.00 42.88 100 LEU A N 1
ATOM 795 C CA . LEU A 1 100 ? -8.765 9.762 23.613 1.00 42.88 100 LEU A CA 1
ATOM 796 C C . LEU A 1 100 ? -9.432 9.546 24.972 1.00 42.88 100 LEU A C 1
ATOM 798 O O . LEU A 1 100 ? -10.203 8.566 25.081 1.00 42.88 100 LEU A O 1
#

Organism: Lepeophtheirus salmonis (NCBI:txid72036)

Secondary structure (DSSP, 8-state):
-EEEEE-TTSEEEEEETTS-EEEEPTTS-EEEEESS--GGG-EE---TT-SEE--EETTEEEEESSTT---EEEEESS---EEEEE-STT-EEEEESTT-

InterPro domains:
  IPR008999 Actin-crosslinking [SSF50405] (1-96)
  IPR008999 Actin-crosslinking [SSF50405] (43-98)

pLDDT: mean 93.0, std 8.47, range [42.88, 98.19]

Foldseek 3Di:
DWDWAADPQQWIWTQDPVRFIFFQDPVRDTDRDHNDCDPRRIDQDDDPVPQKDWDADPQGTWDAPDQPGPDIDRNDPDTFIWGWDDDPSNDIDTHGPSPD

Sequence (100 aa):
MFDVEWHTDGTISFKANNGKYVGIKKSGHLFANTDEIEENAKYFFYLVNRPILVLKCEQGFVGYKSTGSTKLECNKANYETIVVERSEKGLVHFKGLSNL

Radius of gyration: 18.38 Å; chains: 1; bounding box: 37×25×50 Å